Protein AF-A0A7W9TIZ7-F1 (afdb_monomer)

Radius of gyration: 16.22 Å; Cα contacts (8 Å, |Δi|>4): 67; chains: 1; bounding box: 42×30×4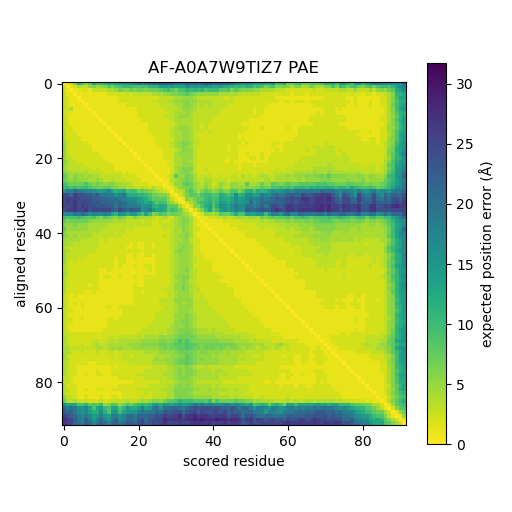2 Å

Sequence (92 aa):
MAPTFEDLVTLQRTADGAHTEVQGLYDGYGRTPSSGWTEHQRTAWHTAWKAWVDAVRDVQEAVTAYAFEQGSERRLVDAEVKKAARHPGPAD

Nearest PDB structures (foldseek):
  8hio-assembly1_A  TM=7.230E-01  e=1.980E+00  Myc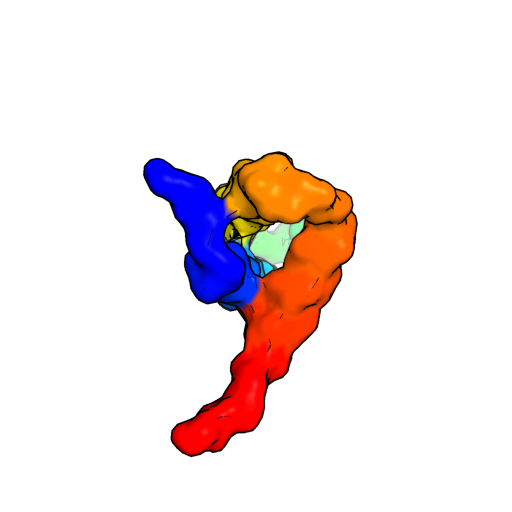olicibacterium mucogenicum
  6egc-assembly1_A  TM=4.388E-01  e=7.454E+00  synthetic construct

Secondary structure (DSSP, 8-state):
-PPPHHHHHHHHHHHHHHHHHHHHHHHHH-SS-SS---HHHHHHHHHHHHHHHHHHHHHHHHHHHHHHHTT--HHHHHHHHHHHHHSPPP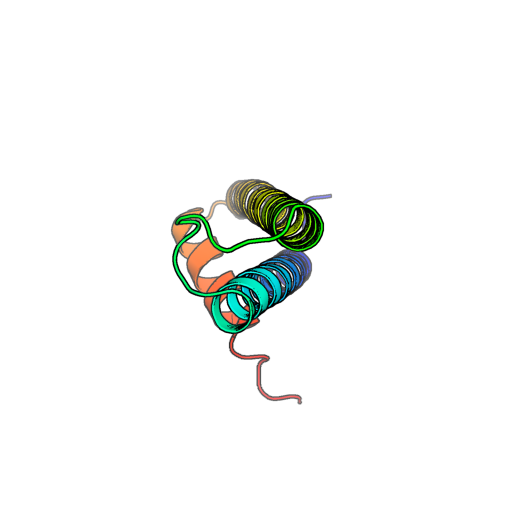P-

Structure (mmCIF, N/CA/C/O backbone):
data_AF-A0A7W9TIZ7-F1
#
_entry.id   AF-A0A7W9TIZ7-F1
#
loop_
_atom_site.group_PDB
_atom_site.id
_atom_site.type_symbol
_atom_site.label_atom_id
_atom_site.label_alt_id
_atom_site.label_comp_id
_atom_site.label_asym_id
_atom_site.label_entity_id
_atom_site.label_seq_id
_atom_site.pdbx_PDB_ins_code
_atom_site.Cartn_x
_atom_site.Cartn_y
_atom_site.Cartn_z
_atom_site.occupancy
_atom_site.B_iso_or_equiv
_atom_site.auth_seq_id
_atom_site.auth_comp_id
_atom_site.auth_asym_id
_atom_site.auth_atom_id
_atom_site.pdbx_PDB_model_num
ATOM 1 N N . MET A 1 1 ? 0.863 12.469 17.621 1.00 73.06 1 MET A N 1
ATOM 2 C CA . MET A 1 1 ? -0.556 12.121 17.409 1.00 73.06 1 MET A CA 1
ATOM 3 C C . MET A 1 1 ? -0.592 10.756 16.762 1.00 73.06 1 MET A C 1
ATOM 5 O O . MET A 1 1 ? 0.297 10.481 15.964 1.00 73.06 1 MET A O 1
ATOM 9 N N . ALA A 1 2 ? -1.553 9.916 17.132 1.00 82.25 2 ALA A N 1
ATOM 10 C CA . ALA A 1 2 ? -1.800 8.674 16.413 1.00 82.25 2 ALA A CA 1
ATOM 11 C C . ALA A 1 2 ? -2.271 8.989 14.979 1.00 82.25 2 ALA A C 1
ATOM 13 O O . ALA A 1 2 ? -2.912 10.028 14.788 1.00 82.25 2 ALA A O 1
ATOM 14 N N . PRO A 1 3 ? -1.945 8.149 13.982 1.00 93.62 3 PRO A N 1
ATOM 15 C CA . PRO A 1 3 ? -2.466 8.320 12.629 1.00 93.62 3 PRO A CA 1
ATOM 16 C C . PRO A 1 3 ? -3.993 8.196 12.636 1.00 93.62 3 PRO A C 1
ATOM 18 O O . PRO A 1 3 ? -4.549 7.451 13.438 1.00 93.62 3 PRO A O 1
ATOM 21 N N . THR A 1 4 ? -4.680 8.923 11.763 1.00 97.12 4 THR A N 1
ATOM 22 C CA . THR A 1 4 ? -6.138 8.824 11.611 1.00 97.12 4 THR A CA 1
ATOM 23 C C . THR A 1 4 ? -6.517 7.668 10.684 1.00 97.12 4 THR A C 1
ATOM 25 O O . THR A 1 4 ? -5.697 7.186 9.904 1.00 97.12 4 THR A O 1
ATOM 28 N N . PHE A 1 5 ? -7.781 7.234 10.702 1.00 96.31 5 PHE A N 1
ATOM 29 C CA . PHE A 1 5 ? -8.246 6.206 9.762 1.00 96.31 5 PHE A CA 1
ATOM 30 C C . PHE A 1 5 ? -8.069 6.633 8.290 1.00 96.31 5 PHE A C 1
ATOM 32 O O . PHE A 1 5 ? -7.738 5.810 7.439 1.00 96.31 5 PHE A O 1
ATOM 39 N N . GLU A 1 6 ? -8.230 7.922 7.985 1.00 96.88 6 GLU A N 1
ATOM 40 C CA . GLU A 1 6 ? -8.017 8.481 6.643 1.00 96.88 6 GLU A CA 1
ATOM 41 C C . GLU A 1 6 ? -6.543 8.413 6.215 1.00 96.88 6 GLU A C 1
ATOM 43 O O . GLU A 1 6 ? -6.254 8.090 5.056 1.00 96.88 6 GLU A O 1
ATOM 48 N N . ASP A 1 7 ? -5.609 8.620 7.151 1.00 97.44 7 ASP A N 1
ATOM 49 C CA . ASP A 1 7 ? -4.175 8.431 6.906 1.00 97.44 7 ASP A CA 1
ATOM 50 C C . ASP A 1 7 ? -3.874 6.968 6.558 1.00 97.44 7 ASP A C 1
ATOM 52 O O . ASP A 1 7 ? -3.175 6.691 5.584 1.00 97.44 7 ASP A O 1
ATOM 56 N N . LEU A 1 8 ? -4.462 6.016 7.294 1.00 98.00 8 LEU A N 1
ATOM 57 C CA . LEU A 1 8 ? -4.314 4.580 7.031 1.00 98.00 8 LEU A CA 1
ATOM 58 C C . LEU A 1 8 ? -4.827 4.208 5.630 1.00 98.00 8 LEU A C 1
ATOM 60 O O . LEU A 1 8 ? -4.16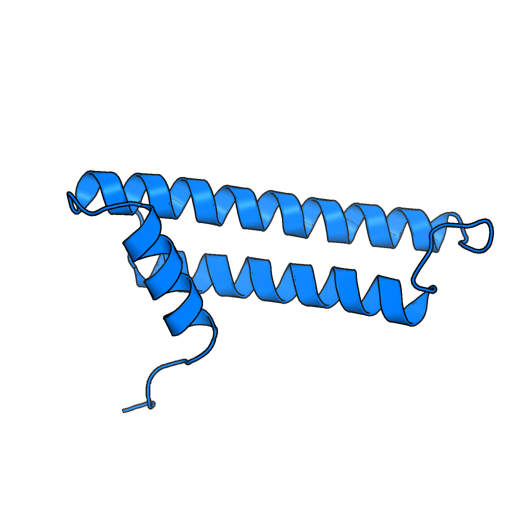6 3.467 4.902 1.00 98.00 8 LEU A O 1
ATOM 64 N N . VAL A 1 9 ? -5.989 4.735 5.230 1.00 98.06 9 VAL A N 1
ATOM 65 C CA . VAL A 1 9 ? -6.556 4.510 3.889 1.00 98.06 9 VAL A CA 1
ATOM 66 C C . VAL A 1 9 ? -5.668 5.115 2.802 1.00 98.06 9 VAL A C 1
ATOM 68 O O . VAL A 1 9 ? -5.468 4.495 1.757 1.00 98.06 9 VAL A O 1
ATOM 71 N N . THR A 1 10 ? -5.103 6.297 3.044 1.00 97.56 10 THR A N 1
ATOM 72 C CA . THR A 1 10 ? -4.178 6.954 2.112 1.00 97.56 10 THR A CA 1
ATOM 73 C C . THR A 1 10 ? -2.894 6.144 1.943 1.00 97.56 10 THR A C 1
ATOM 75 O O . THR A 1 10 ? -2.494 5.867 0.812 1.00 97.56 10 THR A O 1
ATOM 78 N N . LEU A 1 11 ? -2.294 5.680 3.042 1.00 97.75 11 LEU A N 1
ATOM 79 C CA . LEU A 1 11 ? -1.118 4.806 3.013 1.00 97.75 11 LEU A CA 1
ATOM 80 C C . LEU A 1 11 ? -1.409 3.492 2.277 1.00 97.75 11 LEU A C 1
ATOM 82 O O . LEU A 1 11 ? -0.609 3.062 1.446 1.00 97.75 11 LEU A O 1
ATOM 86 N N . GLN A 1 12 ? -2.574 2.880 2.513 1.00 98.12 12 GLN A N 1
ATOM 87 C CA . GLN A 1 12 ? -2.964 1.653 1.815 1.00 98.12 12 GLN A CA 1
ATOM 88 C C . GLN A 1 12 ? -3.106 1.879 0.306 1.00 98.12 12 GLN A C 1
ATOM 90 O O . GLN A 1 12 ? -2.633 1.054 -0.470 1.00 98.12 12 GLN A O 1
ATOM 95 N N . ARG A 1 13 ? -3.685 3.005 -0.132 1.00 97.25 13 ARG A N 1
ATOM 96 C CA . ARG A 1 13 ? -3.767 3.350 -1.563 1.00 97.25 13 ARG A CA 1
ATOM 97 C C . ARG A 1 13 ? -2.389 3.562 -2.187 1.00 97.25 13 ARG A C 1
ATOM 99 O O . ARG A 1 13 ? -2.173 3.139 -3.319 1.00 97.25 13 ARG A O 1
ATOM 106 N N . THR A 1 14 ? -1.450 4.161 -1.455 1.00 97.56 14 THR A N 1
ATOM 107 C CA . THR A 1 14 ? -0.050 4.278 -1.892 1.00 97.56 14 THR A CA 1
ATOM 108 C C . THR A 1 14 ?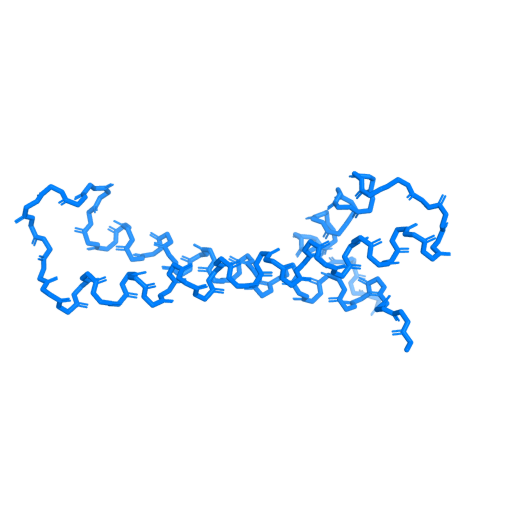 0.591 2.900 -2.063 1.00 97.56 14 THR A C 1
ATOM 110 O O . THR A 1 14 ? 1.199 2.635 -3.099 1.00 97.56 14 THR A O 1
ATOM 113 N N . ALA A 1 15 ? 0.404 1.995 -1.097 1.00 97.81 15 ALA A N 1
ATOM 114 C CA . ALA A 1 15 ? 0.902 0.623 -1.189 1.00 97.81 15 ALA A CA 1
ATOM 115 C C . ALA A 1 15 ? 0.266 -0.148 -2.363 1.00 97.81 15 ALA A C 1
ATOM 117 O O . ALA A 1 15 ? 0.971 -0.849 -3.088 1.00 97.81 15 ALA A O 1
ATOM 118 N N . ASP A 1 16 ? -1.038 0.014 -2.598 1.00 97.25 16 ASP A N 1
ATOM 119 C CA . ASP A 1 16 ? -1.749 -0.604 -3.725 1.00 97.25 16 ASP A CA 1
ATOM 120 C C . ASP A 1 16 ? -1.257 -0.057 -5.080 1.00 97.25 16 ASP A C 1
ATOM 122 O O . ASP A 1 16 ? -1.074 -0.816 -6.037 1.00 97.25 16 ASP A O 1
ATOM 126 N N . GLY A 1 17 ? -0.979 1.249 -5.159 1.00 96.56 17 GLY A N 1
ATOM 127 C CA . GLY A 1 17 ? -0.377 1.888 -6.330 1.00 96.56 17 GLY A CA 1
ATOM 128 C C . GLY A 1 17 ? 1.028 1.358 -6.626 1.00 96.56 17 GLY A C 1
ATOM 129 O O . GLY A 1 17 ? 1.301 0.936 -7.750 1.00 96.56 17 GLY A O 1
ATOM 130 N N . ALA A 1 18 ? 1.891 1.282 -5.609 1.00 96.31 18 ALA A N 1
ATOM 131 C CA . ALA A 1 18 ? 3.238 0.724 -5.748 1.00 96.31 18 ALA A CA 1
ATOM 132 C C . ALA A 1 18 ? 3.208 -0.766 -6.138 1.00 96.31 18 ALA A C 1
ATOM 134 O O . ALA A 1 18 ? 3.991 -1.218 -6.973 1.00 96.31 18 ALA A O 1
ATOM 135 N N . HIS A 1 19 ? 2.259 -1.538 -5.598 1.00 96.38 19 HIS A N 1
ATOM 136 C CA . HIS A 1 19 ? 2.062 -2.930 -6.003 1.00 96.38 19 HIS A CA 1
ATOM 137 C C . HIS A 1 19 ?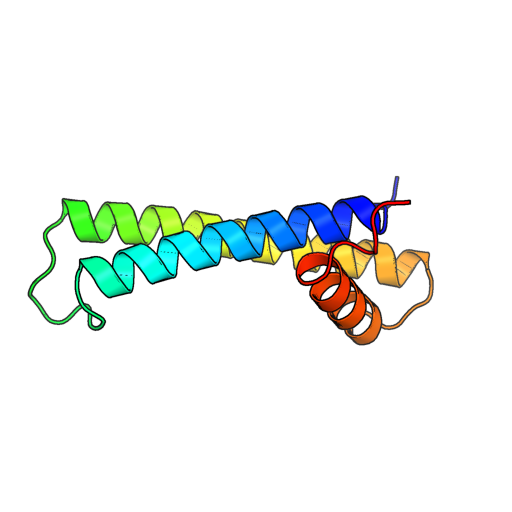 1.646 -3.044 -7.476 1.00 96.38 19 HIS A C 1
ATOM 139 O O . HIS A 1 19 ? 2.141 -3.917 -8.189 1.00 96.38 19 HIS A O 1
ATOM 145 N N . THR A 1 20 ? 0.771 -2.149 -7.942 1.00 96.31 20 THR A N 1
ATOM 146 C CA . THR A 1 20 ? 0.341 -2.090 -9.348 1.00 96.31 20 THR A CA 1
ATOM 147 C C . THR A 1 20 ? 1.522 -1.796 -10.275 1.00 96.31 20 THR A C 1
ATOM 149 O O . THR A 1 20 ? 1.638 -2.415 -11.330 1.00 96.31 20 THR A O 1
ATOM 152 N N . GLU A 1 21 ? 2.444 -0.918 -9.872 1.00 95.00 21 GLU A N 1
ATOM 153 C CA . GLU A 1 21 ? 3.681 -0.660 -10.619 1.00 95.00 21 GLU A CA 1
ATOM 154 C C . GLU A 1 21 ? 4.561 -1.916 -10.715 1.00 95.00 21 GLU A C 1
ATOM 156 O O . GLU A 1 21 ? 4.979 -2.300 -11.808 1.00 95.00 21 GLU A O 1
ATOM 161 N N . VAL A 1 22 ? 4.780 -2.615 -9.594 1.00 94.81 22 VAL A N 1
ATOM 162 C CA . VAL A 1 22 ? 5.530 -3.884 -9.570 1.00 94.81 22 VAL A CA 1
ATOM 163 C C . VAL A 1 22 ? 4.899 -4.923 -10.503 1.00 94.81 22 VAL A C 1
ATOM 165 O O . VAL A 1 22 ? 5.614 -5.596 -11.249 1.00 94.81 22 VAL A O 1
ATOM 168 N N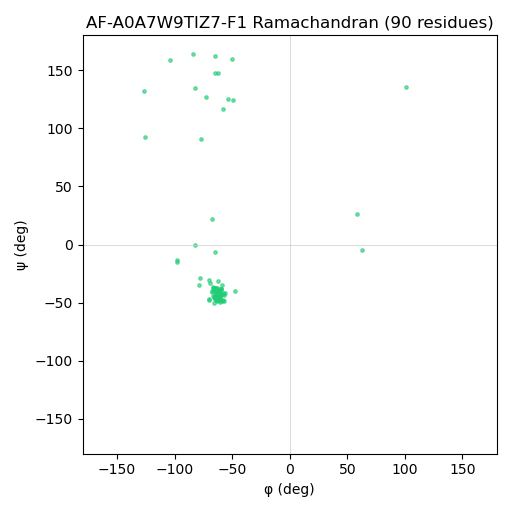 . GLN A 1 23 ? 3.569 -5.048 -10.489 1.00 93.38 23 GLN A N 1
ATOM 169 C CA . GLN A 1 23 ? 2.838 -5.952 -11.381 1.00 93.38 23 GLN A CA 1
ATOM 170 C C . GLN A 1 23 ? 2.982 -5.547 -12.851 1.00 93.38 23 GLN A C 1
ATOM 172 O O . GLN A 1 23 ? 3.270 -6.403 -13.685 1.00 93.38 23 GLN A O 1
ATOM 177 N N . GLY A 1 24 ? 2.878 -4.253 -13.162 1.00 93.12 24 GLY A N 1
ATOM 178 C CA . GLY A 1 24 ? 3.080 -3.734 -14.514 1.00 93.12 24 GLY A CA 1
ATOM 179 C C . GLY A 1 24 ? 4.477 -4.039 -15.063 1.00 93.12 24 GLY A C 1
ATOM 180 O O . GLY A 1 24 ? 4.615 -4.417 -16.227 1.00 93.12 24 GLY A O 1
ATOM 181 N N . LEU A 1 25 ? 5.513 -3.963 -14.221 1.00 91.81 25 LEU A N 1
ATOM 182 C CA . LEU A 1 25 ? 6.875 -4.355 -14.599 1.00 91.81 25 LEU A CA 1
ATOM 183 C C . LEU A 1 25 ? 6.990 -5.867 -14.839 1.00 91.81 25 LEU A C 1
ATOM 185 O O . LEU A 1 25 ? 7.635 -6.280 -15.800 1.00 91.81 25 LEU A O 1
ATOM 189 N N . TYR A 1 26 ? 6.341 -6.702 -14.022 1.00 86.88 26 TYR A N 1
ATOM 190 C CA . TYR A 1 26 ? 6.305 -8.150 -14.253 1.00 86.88 26 TYR A CA 1
ATOM 191 C C . TYR A 1 26 ? 5.590 -8.529 -15.551 1.00 86.88 26 TYR A C 1
ATOM 193 O O . TYR A 1 26 ? 6.083 -9.379 -16.294 1.00 86.88 26 TYR A O 1
ATOM 201 N N . ASP A 1 27 ? 4.446 -7.909 -15.830 1.00 87.81 27 ASP A N 1
ATOM 202 C CA . ASP A 1 27 ? 3.686 -8.173 -17.049 1.00 87.81 27 ASP A CA 1
ATOM 203 C C . ASP A 1 27 ? 4.422 -7.638 -18.294 1.00 87.81 27 ASP A C 1
ATOM 205 O O . ASP A 1 27 ? 4.380 -8.274 -19.347 1.00 87.81 27 ASP A O 1
ATOM 209 N N . GLY A 1 28 ? 5.166 -6.529 -18.171 1.00 85.75 28 GLY A N 1
ATOM 210 C CA . GLY A 1 28 ? 5.960 -5.944 -19.257 1.00 85.75 28 GLY A CA 1
ATOM 211 C C . GLY A 1 28 ? 7.298 -6.642 -19.536 1.00 85.75 28 GLY A C 1
ATOM 212 O O . GLY A 1 28 ? 7.724 -6.713 -20.688 1.00 85.75 28 GLY A O 1
ATOM 213 N N . TYR A 1 29 ? 7.980 -7.159 -18.510 1.00 83.69 29 TYR A N 1
ATOM 214 C CA . TYR A 1 29 ? 9.297 -7.802 -18.652 1.00 83.69 29 TYR A CA 1
ATOM 215 C C . TYR A 1 29 ? 9.224 -9.335 -18.723 1.00 83.69 29 TYR A C 1
ATOM 217 O O . TYR A 1 29 ? 10.202 -9.984 -19.098 1.00 83.69 29 TYR A O 1
ATOM 225 N N . GLY A 1 30 ? 8.077 -9.926 -18.386 1.00 73.69 30 GLY A N 1
ATOM 226 C CA . GLY A 1 30 ? 7.868 -11.369 -18.312 1.00 73.69 30 GLY A CA 1
ATOM 227 C C . GLY A 1 30 ? 7.915 -11.885 -16.872 1.00 73.69 30 GLY A C 1
ATOM 228 O O . GLY A 1 30 ? 8.793 -11.534 -16.089 1.00 73.69 30 GLY A O 1
ATOM 229 N N . ARG A 1 31 ? 6.965 -12.763 -16.525 1.00 65.31 31 ARG A N 1
ATOM 230 C CA . ARG A 1 31 ? 6.651 -13.185 -15.144 1.00 65.31 31 ARG A CA 1
ATOM 231 C C . ARG A 1 31 ? 7.740 -13.963 -14.399 1.00 65.31 31 ARG A C 1
ATOM 233 O O . ARG A 1 31 ? 7.577 -14.220 -13.209 1.00 65.31 31 ARG A O 1
ATOM 240 N N . THR A 1 32 ? 8.838 -14.340 -15.050 1.00 61.31 32 THR A N 1
ATOM 241 C CA . THR A 1 32 ? 9.959 -15.025 -14.399 1.00 61.31 32 THR A CA 1
ATOM 242 C C . THR A 1 32 ? 11.279 -14.305 -14.668 1.00 61.31 32 THR A C 1
ATOM 244 O O . THR A 1 32 ? 11.616 -14.078 -15.830 1.00 61.31 32 THR A O 1
ATOM 247 N N . PRO A 1 33 ? 12.105 -14.051 -13.632 1.00 58.00 33 PRO A N 1
ATOM 248 C CA . PRO A 1 33 ? 13.474 -13.536 -13.776 1.00 58.00 33 PRO A CA 1
ATOM 249 C C . PRO A 1 33 ? 14.452 -14.529 -14.442 1.00 58.00 33 PRO A C 1
ATOM 251 O O . PRO A 1 33 ? 15.665 -14.454 -14.242 1.00 58.00 33 PRO A O 1
ATOM 254 N N . SER A 1 34 ? 13.955 -15.504 -15.206 1.00 55.25 34 SER A N 1
ATOM 255 C CA . SER A 1 34 ? 14.751 -16.526 -15.875 1.00 55.25 34 SER A CA 1
ATOM 256 C C . SER A 1 34 ? 15.414 -15.931 -17.121 1.00 55.25 34 SER A C 1
ATOM 258 O O . SER A 1 34 ? 14.843 -15.911 -18.210 1.00 55.25 34 SER A O 1
ATOM 260 N N . SER A 1 35 ? 16.631 -15.416 -16.925 1.00 56.31 35 SER A N 1
ATOM 261 C CA . SER A 1 35 ? 17.677 -15.113 -17.922 1.00 56.31 35 SER A CA 1
ATOM 262 C C . SER A 1 35 ? 17.420 -14.061 -19.017 1.00 56.31 35 SER A C 1
ATOM 264 O O . SER A 1 35 ? 18.357 -13.752 -19.746 1.00 56.31 35 SER A O 1
ATOM 266 N N . GLY A 1 36 ? 16.221 -13.480 -19.137 1.00 75.19 36 GLY A N 1
ATOM 267 C CA . GLY A 1 36 ? 15.894 -12.535 -20.222 1.00 75.19 36 GLY A CA 1
ATOM 268 C C . GLY A 1 36 ? 15.987 -11.040 -19.889 1.00 75.19 36 GLY A C 1
ATOM 269 O O . GLY A 1 36 ? 15.975 -10.218 -20.802 1.00 75.19 36 GLY A O 1
ATOM 270 N N . TRP A 1 37 ? 16.054 -10.662 -18.609 1.00 87.31 37 TRP A N 1
ATOM 271 C CA . TRP A 1 37 ? 15.964 -9.251 -18.219 1.00 87.31 37 TRP A CA 1
ATOM 272 C C . TRP A 1 37 ? 17.296 -8.517 -18.356 1.00 87.31 37 TRP A C 1
ATOM 274 O O . TRP A 1 37 ? 18.335 -8.965 -17.858 1.00 87.31 37 TRP A O 1
ATOM 284 N N . THR A 1 38 ? 17.245 -7.319 -18.935 1.00 90.38 38 THR A N 1
ATOM 285 C CA . THR A 1 38 ? 18.382 -6.397 -18.924 1.00 90.38 38 THR A CA 1
ATOM 286 C C . THR A 1 38 ? 18.692 -5.936 -17.496 1.00 90.38 38 THR A C 1
ATOM 288 O O . THR A 1 38 ? 17.880 -6.051 -16.573 1.00 90.38 38 THR A O 1
ATOM 291 N N . GLU A 1 39 ? 19.896 -5.408 -17.275 1.00 89.88 39 GLU A N 1
ATOM 292 C CA . GLU A 1 39 ? 20.251 -4.792 -15.990 1.00 89.88 39 GLU A CA 1
ATOM 293 C C . GLU A 1 39 ? 19.329 -3.614 -15.646 1.00 89.88 39 GLU A C 1
ATOM 295 O O . GLU A 1 39 ? 18.894 -3.486 -14.505 1.00 89.88 39 GLU A O 1
ATOM 300 N N . HIS A 1 40 ? 18.949 -2.815 -16.647 1.00 90.94 40 HIS A N 1
ATOM 301 C CA . HIS A 1 40 ? 18.005 -1.718 -16.463 1.00 90.94 40 HIS A CA 1
ATOM 302 C C . HIS A 1 40 ? 16.632 -2.214 -15.978 1.00 90.94 40 HIS A C 1
ATOM 304 O O . HIS A 1 40 ? 16.101 -1.680 -15.008 1.00 90.94 40 HIS A O 1
ATOM 310 N N . GLN A 1 41 ? 16.093 -3.279 -16.585 1.00 91.12 41 GLN A N 1
ATOM 311 C CA . GLN A 1 41 ? 14.815 -3.881 -16.180 1.00 91.12 41 GLN A CA 1
ATOM 312 C C . GLN A 1 41 ? 14.864 -4.438 -14.753 1.00 91.12 41 GLN A C 1
ATOM 314 O O . GLN A 1 41 ? 13.950 -4.201 -13.964 1.00 91.12 41 GLN A O 1
ATOM 319 N N . ARG A 1 42 ? 15.959 -5.122 -14.389 1.00 90.25 42 ARG A N 1
ATOM 320 C CA . ARG A 1 42 ? 16.177 -5.618 -13.020 1.00 90.25 42 ARG A CA 1
ATOM 321 C C . ARG A 1 42 ? 16.252 -4.483 -12.003 1.00 90.25 42 ARG A C 1
ATOM 323 O O . ARG A 1 42 ? 15.651 -4.590 -10.939 1.00 90.25 42 ARG A O 1
ATOM 330 N N . THR A 1 43 ? 16.959 -3.403 -12.324 1.00 93.62 43 THR A N 1
ATOM 331 C CA . THR A 1 43 ? 17.069 -2.230 -11.447 1.00 93.62 43 THR A CA 1
ATOM 332 C C . THR A 1 43 ? 15.727 -1.525 -11.283 1.00 93.62 43 THR A C 1
ATOM 334 O O . THR A 1 43 ? 15.345 -1.230 -10.154 1.00 93.62 43 THR A O 1
ATOM 337 N N . ALA A 1 44 ? 14.979 -1.313 -12.370 1.00 93.38 44 ALA A N 1
ATOM 338 C CA . ALA A 1 44 ? 13.640 -0.726 -12.312 1.00 93.38 44 ALA A CA 1
ATOM 339 C C . ALA A 1 44 ? 12.702 -1.558 -11.423 1.00 93.38 44 ALA A C 1
ATOM 341 O O . ALA A 1 44 ? 12.069 -1.022 -10.515 1.00 93.38 44 ALA A O 1
ATOM 342 N N . TRP A 1 45 ? 12.689 -2.880 -11.618 1.00 92.56 45 TRP A N 1
ATOM 343 C CA . TR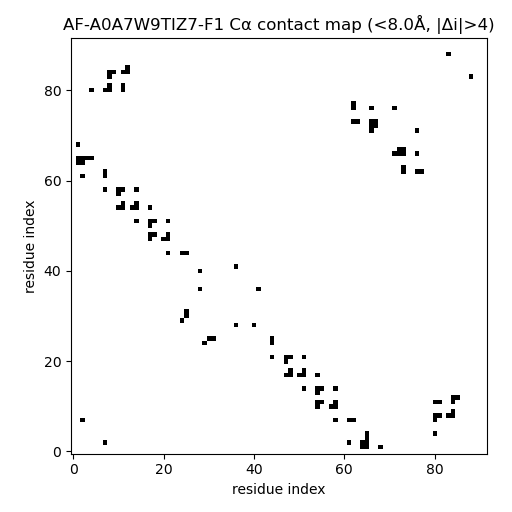P A 1 45 ? 11.902 -3.790 -10.789 1.00 92.56 45 TRP A CA 1
ATOM 344 C C . TRP A 1 45 ? 12.317 -3.763 -9.314 1.00 92.56 45 TRP A C 1
ATOM 346 O O . TRP A 1 45 ? 11.454 -3.638 -8.451 1.00 92.56 45 TRP A O 1
ATOM 356 N N . HIS A 1 46 ? 13.616 -3.822 -9.001 1.00 93.69 46 HIS A N 1
ATOM 357 C CA . HIS A 1 46 ? 14.089 -3.735 -7.616 1.00 93.69 46 HIS A CA 1
ATOM 358 C C . HIS A 1 46 ? 13.691 -2.421 -6.937 1.00 93.69 46 HIS A C 1
ATOM 360 O O . HIS A 1 46 ? 13.371 -2.430 -5.749 1.00 93.69 46 HIS A O 1
ATOM 366 N N . THR A 1 47 ? 13.725 -1.303 -7.662 1.00 96.56 47 THR A N 1
ATOM 367 C CA . THR A 1 47 ? 13.313 0.002 -7.133 1.00 96.56 47 THR A CA 1
ATOM 368 C C . THR A 1 47 ? 11.821 0.018 -6.815 1.00 96.56 47 THR A C 1
ATOM 370 O O . THR A 1 47 ? 11.460 0.338 -5.684 1.00 96.56 47 THR A O 1
ATOM 373 N N . ALA A 1 48 ? 10.970 -0.399 -7.757 1.00 96.19 48 ALA A N 1
ATOM 374 C CA . ALA A 1 48 ? 9.525 -0.480 -7.534 1.00 96.19 48 ALA A CA 1
ATOM 375 C C . ALA A 1 48 ? 9.176 -1.465 -6.405 1.00 96.19 48 ALA A C 1
ATOM 377 O O . ALA A 1 48 ? 8.351 -1.172 -5.543 1.00 96.19 48 ALA A O 1
ATOM 378 N N . TRP A 1 49 ? 9.861 -2.612 -6.350 1.00 95.75 49 TRP A N 1
ATOM 379 C CA . TRP A 1 49 ? 9.691 -3.598 -5.284 1.00 95.75 49 TRP A CA 1
ATOM 380 C C . TRP A 1 49 ? 10.030 -3.021 -3.910 1.00 95.75 49 TRP A C 1
ATOM 382 O O . TRP A 1 49 ? 9.257 -3.197 -2.972 1.00 95.75 49 TRP A O 1
ATOM 392 N N . LYS A 1 50 ? 11.163 -2.319 -3.776 1.00 97.31 50 LYS A N 1
ATOM 393 C CA . LYS A 1 50 ? 11.528 -1.660 -2.513 1.00 97.31 50 LYS A CA 1
ATOM 394 C C . LYS A 1 50 ? 10.493 -0.616 -2.111 1.00 97.31 50 LYS A C 1
ATOM 396 O O . LYS A 1 50 ? 10.052 -0.649 -0.972 1.00 97.31 50 LYS A O 1
ATOM 401 N N . ALA A 1 51 ? 10.061 0.232 -3.046 1.00 97.75 51 ALA A N 1
ATOM 402 C CA . ALA A 1 51 ? 9.035 1.239 -2.782 1.00 97.75 51 ALA A CA 1
ATOM 403 C C . ALA A 1 51 ? 7.724 0.608 -2.282 1.00 97.75 51 ALA A C 1
ATOM 405 O O . ALA A 1 51 ? 7.130 1.089 -1.321 1.00 97.75 51 ALA A O 1
ATOM 406 N N . TRP A 1 52 ? 7.302 -0.507 -2.883 1.00 98.00 52 TRP A N 1
ATOM 407 C CA . TRP A 1 52 ? 6.135 -1.253 -2.419 1.00 98.00 52 TRP A CA 1
ATOM 408 C C . TRP A 1 52 ? 6.336 -1.858 -1.025 1.00 98.00 52 TRP A C 1
ATOM 410 O O . TRP A 1 52 ? 5.458 -1.733 -0.173 1.00 98.00 52 TRP A O 1
ATOM 420 N N . VAL A 1 53 ? 7.486 -2.488 -0.769 1.00 97.75 53 VAL A N 1
ATOM 421 C CA . VAL A 1 53 ? 7.802 -3.060 0.549 1.00 97.75 53 VAL A CA 1
ATOM 422 C C . VAL A 1 53 ? 7.813 -1.981 1.630 1.00 97.75 53 VAL A C 1
ATOM 424 O O . VAL A 1 53 ? 7.239 -2.201 2.695 1.00 97.75 53 VAL A O 1
ATOM 427 N N . ASP A 1 54 ? 8.420 -0.827 1.363 1.00 98.31 54 ASP A N 1
ATOM 428 C CA . ASP A 1 54 ? 8.455 0.296 2.300 1.00 98.31 54 ASP A CA 1
ATOM 429 C C . ASP A 1 54 ? 7.035 0.827 2.564 1.00 98.31 54 ASP A C 1
ATOM 431 O O . ASP A 1 54 ? 6.624 0.911 3.719 1.00 98.31 54 ASP A O 1
ATOM 435 N N . ALA A 1 55 ? 6.218 1.019 1.522 1.00 97.81 55 ALA A N 1
ATOM 436 C CA . ALA A 1 55 ? 4.823 1.434 1.687 1.00 97.81 55 ALA A CA 1
ATOM 437 C C . ALA A 1 55 ? 3.984 0.424 2.499 1.00 97.81 55 ALA A C 1
ATOM 439 O O . ALA A 1 55 ? 3.155 0.809 3.323 1.00 97.81 55 ALA A O 1
ATOM 440 N N . VAL A 1 56 ? 4.195 -0.884 2.310 1.00 97.62 56 VAL A N 1
ATOM 441 C CA . VAL A 1 56 ? 3.520 -1.922 3.111 1.00 97.62 56 VAL A CA 1
ATOM 442 C C . VAL A 1 56 ? 3.942 -1.852 4.580 1.00 97.62 56 VAL A C 1
ATOM 444 O O . VAL A 1 56 ? 3.105 -2.072 5.460 1.00 97.62 56 VAL A O 1
ATOM 447 N N . ARG A 1 57 ? 5.212 -1.547 4.869 1.00 98.12 57 ARG A N 1
ATOM 448 C CA . ARG A 1 57 ? 5.690 -1.368 6.248 1.00 98.12 57 ARG A CA 1
ATOM 449 C C . ARG A 1 57 ? 5.028 -0.163 6.906 1.00 98.12 57 ARG A C 1
ATOM 451 O O . ARG A 1 57 ? 4.508 -0.325 8.008 1.00 98.12 57 ARG A O 1
ATOM 458 N N . ASP A 1 58 ? 4.942 0.963 6.204 1.00 98.00 58 ASP A N 1
ATOM 459 C CA . ASP A 1 58 ? 4.275 2.171 6.701 1.00 98.00 58 ASP A CA 1
ATOM 460 C C . ASP A 1 58 ? 2.803 1.900 7.056 1.00 98.00 58 ASP A C 1
ATOM 462 O O . ASP A 1 58 ? 2.329 2.288 8.125 1.00 98.00 58 ASP A O 1
ATOM 466 N N . VAL A 1 59 ? 2.083 1.149 6.209 1.00 97.94 59 VAL A N 1
ATOM 467 C CA . VAL A 1 59 ? 0.704 0.715 6.499 1.00 97.94 59 VAL A CA 1
ATOM 468 C C . VAL A 1 59 ? 0.644 -0.137 7.768 1.00 97.94 59 VAL A C 1
ATOM 470 O O . VAL A 1 59 ? -0.204 0.100 8.626 1.00 97.94 59 VAL A O 1
ATOM 473 N N . GLN A 1 60 ? 1.520 -1.138 7.912 1.00 97.56 60 GLN A N 1
ATOM 474 C CA . GLN A 1 60 ? 1.508 -2.027 9.081 1.00 97.56 60 GLN A CA 1
ATOM 475 C C . GLN A 1 60 ? 1.822 -1.277 10.382 1.00 97.56 60 GLN A C 1
ATOM 477 O O . GLN A 1 60 ? 1.183 -1.539 11.406 1.00 97.56 60 GLN A O 1
ATOM 482 N N . GLU A 1 61 ? 2.781 -0.353 10.350 1.00 97.88 61 GLU A N 1
ATOM 483 C CA . GLU A 1 61 ? 3.143 0.487 11.493 1.00 97.88 61 GLU A CA 1
ATOM 484 C C . GLU A 1 61 ? 1.973 1.399 11.889 1.00 97.88 61 GLU A C 1
ATOM 486 O O . GLU A 1 61 ? 1.563 1.404 13.054 1.00 97.88 61 GLU A O 1
ATOM 491 N N . ALA A 1 62 ? 1.353 2.075 10.916 1.00 97.75 62 ALA A N 1
ATOM 492 C CA . ALA A 1 62 ? 0.215 2.958 11.154 1.00 97.75 62 ALA A CA 1
ATOM 493 C C . ALA A 1 62 ? -1.024 2.208 11.674 1.00 97.75 62 ALA A C 1
ATOM 495 O O . ALA A 1 62 ? -1.643 2.636 12.648 1.00 97.75 62 ALA A O 1
ATOM 496 N N . VAL A 1 63 ? -1.360 1.055 11.083 1.00 97.81 63 VAL A N 1
ATOM 497 C CA . VAL A 1 63 ? -2.466 0.195 11.539 1.00 97.81 63 VAL A CA 1
ATOM 498 C C . VAL A 1 63 ? -2.221 -0.312 12.958 1.00 97.81 63 VAL A C 1
ATOM 500 O O . VAL A 1 63 ? -3.151 -0.359 13.760 1.00 97.81 63 VAL A O 1
ATOM 503 N N . THR A 1 64 ? -0.982 -0.681 13.291 1.00 97.38 64 THR A N 1
ATOM 504 C CA . THR A 1 64 ? -0.634 -1.142 14.642 1.00 97.38 64 THR A CA 1
ATOM 505 C C . THR A 1 64 ? -0.808 -0.024 15.666 1.00 97.38 64 THR A C 1
ATOM 507 O O . THR A 1 64 ? -1.427 -0.252 16.705 1.00 97.38 64 THR A O 1
ATOM 510 N N . ALA A 1 65 ? -0.320 1.182 15.361 1.00 96.88 65 ALA A N 1
ATOM 511 C CA . ALA A 1 65 ? -0.473 2.345 16.230 1.00 96.88 65 ALA A CA 1
ATOM 512 C C . ALA A 1 65 ? -1.950 2.735 16.415 1.00 96.88 65 ALA A C 1
ATOM 514 O O . ALA A 1 65 ? -2.402 2.902 17.544 1.00 96.88 65 ALA A O 1
ATOM 515 N N . TYR A 1 66 ? -2.721 2.812 15.325 1.00 97.38 66 TYR A N 1
ATOM 516 C CA . TYR A 1 66 ? -4.151 3.127 15.381 1.00 97.38 66 TYR A CA 1
ATOM 517 C C . TYR A 1 66 ? -4.940 2.085 16.179 1.00 97.38 66 TYR A C 1
ATOM 519 O O . TYR A 1 66 ? -5.731 2.437 17.046 1.00 97.38 66 TYR A O 1
ATOM 527 N N . ALA A 1 67 ? -4.713 0.793 15.925 1.00 96.69 67 ALA A N 1
ATOM 528 C CA . ALA A 1 67 ? -5.421 -0.279 16.619 1.00 96.69 67 ALA A CA 1
ATOM 529 C C . ALA A 1 67 ? -5.159 -0.258 18.133 1.00 96.69 67 ALA A C 1
ATOM 531 O O . ALA A 1 67 ? -6.094 -0.435 18.912 1.00 96.69 67 ALA A O 1
ATOM 532 N N . PHE A 1 68 ? -3.911 0.002 18.540 1.00 96.25 68 PHE A N 1
ATOM 533 C CA . PHE A 1 68 ? -3.542 0.140 19.948 1.00 96.25 68 PHE A CA 1
ATOM 534 C C . PHE A 1 68 ? -4.29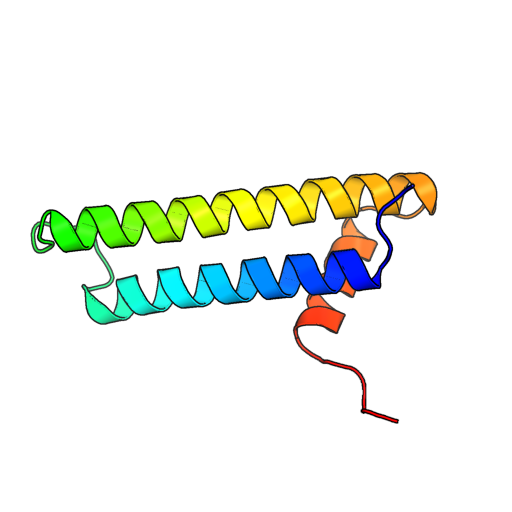9 1.289 20.626 1.00 96.25 68 PHE A C 1
ATOM 536 O O . PHE A 1 68 ? -4.918 1.083 21.668 1.00 96.25 68 PHE A O 1
ATOM 543 N N . GLU A 1 69 ? -4.309 2.469 20.008 1.00 95.75 69 GLU A N 1
ATOM 544 C CA . GLU A 1 69 ? -4.966 3.666 20.552 1.00 95.75 69 GLU A CA 1
ATOM 545 C C . GLU A 1 69 ? -6.492 3.524 20.607 1.00 95.75 69 GLU A C 1
ATOM 547 O O . GLU A 1 69 ? -7.129 3.933 21.575 1.00 95.75 69 GLU A O 1
ATOM 552 N N . GLN A 1 70 ? -7.084 2.871 19.607 1.00 93.88 70 GLN A N 1
ATOM 553 C CA . GLN A 1 70 ? -8.526 2.633 19.539 1.00 93.88 70 GLN A CA 1
ATOM 554 C C . GLN A 1 70 ? -8.981 1.415 20.362 1.00 93.88 70 GLN A C 1
ATOM 556 O O . GLN A 1 70 ? -10.167 1.081 20.342 1.00 93.88 70 GLN A O 1
ATOM 561 N N . GLY A 1 71 ? -8.065 0.697 21.026 1.00 96.06 71 GLY A N 1
ATOM 562 C CA . GLY A 1 71 ? -8.371 -0.549 21.741 1.00 96.06 71 GLY A CA 1
ATOM 563 C C . GLY A 1 71 ? -8.969 -1.643 20.845 1.00 96.06 71 GLY A C 1
ATOM 564 O O . GLY A 1 71 ? -9.737 -2.481 21.312 1.00 96.06 71 GLY A O 1
ATOM 565 N N . SER A 1 72 ? -8.660 -1.607 19.548 1.00 95.69 72 SER A N 1
ATOM 566 C CA . SER A 1 72 ? -9.235 -2.469 18.514 1.00 95.69 72 SER A CA 1
ATOM 567 C C . SER A 1 72 ? -8.258 -3.564 18.086 1.00 95.69 72 SER A C 1
ATOM 569 O O . SER A 1 72 ? -7.042 -3.443 18.229 1.00 95.69 72 SER A O 1
ATOM 571 N N . GLU A 1 73 ? -8.765 -4.652 17.505 1.00 96.44 73 GLU A N 1
ATOM 572 C CA . GLU A 1 73 ? -7.893 -5.687 16.949 1.00 96.44 73 GLU A CA 1
ATOM 573 C C . GLU A 1 73 ? -7.231 -5.215 15.648 1.00 96.44 73 GLU A C 1
ATOM 575 O O . GLU A 1 73 ? -7.914 -4.878 14.677 1.00 96.44 73 GLU A O 1
ATOM 580 N N . ARG A 1 74 ? -5.895 -5.303 15.573 1.00 96.00 74 ARG A N 1
ATOM 581 C CA . ARG A 1 74 ? -5.105 -4.948 14.375 1.00 96.00 74 ARG A CA 1
ATOM 582 C C . ARG A 1 74 ? -5.666 -5.556 13.085 1.00 96.00 74 ARG A C 1
ATOM 584 O O . ARG A 1 74 ? -5.671 -4.914 12.041 1.00 96.00 74 ARG A O 1
ATOM 591 N N . ARG A 1 75 ? -6.122 -6.811 13.150 1.00 95.88 75 ARG A N 1
ATOM 592 C CA . ARG A 1 75 ? -6.659 -7.547 11.996 1.00 95.88 75 ARG A CA 1
ATOM 593 C C . ARG A 1 75 ? -7.963 -6.943 11.469 1.00 95.88 75 ARG A C 1
ATOM 595 O O . ARG A 1 75 ? -8.173 -6.962 10.259 1.00 95.88 75 ARG A O 1
ATOM 602 N N . LEU A 1 76 ? -8.829 -6.449 12.354 1.00 96.75 76 LEU A N 1
ATOM 603 C CA . LEU A 1 76 ? -10.090 -5.818 11.962 1.00 96.75 76 LEU A CA 1
ATOM 604 C C . LEU A 1 76 ? -9.816 -4.471 11.292 1.00 96.75 76 LEU A C 1
ATOM 606 O O . LEU A 1 76 ? -10.288 -4.251 10.180 1.00 96.75 76 LEU A O 1
ATOM 610 N N . VAL A 1 77 ? -8.947 -3.654 11.896 1.00 97.56 77 VAL A N 1
ATOM 611 C CA . VAL A 1 77 ? -8.514 -2.372 11.318 1.00 97.56 77 VAL A CA 1
ATOM 612 C C . VAL A 1 77 ? -7.893 -2.577 9.931 1.00 97.56 77 VAL A C 1
ATOM 614 O O . VAL A 1 77 ? -8.291 -1.916 8.978 1.00 97.56 77 VAL A O 1
ATOM 617 N N . ASP A 1 78 ? -6.969 -3.532 9.775 1.00 96.88 78 ASP A N 1
ATOM 618 C CA . ASP A 1 78 ? -6.351 -3.859 8.478 1.00 96.88 78 ASP A CA 1
ATOM 619 C C . ASP A 1 78 ? -7.399 -4.224 7.406 1.00 96.88 78 ASP A C 1
ATOM 621 O O . ASP A 1 78 ? -7.319 -3.770 6.261 1.00 96.88 78 ASP A O 1
ATOM 625 N N . ALA A 1 79 ? -8.420 -5.006 7.772 1.00 97.06 79 ALA A N 1
ATOM 626 C CA . ALA A 1 79 ? -9.493 -5.385 6.856 1.00 97.06 79 ALA A CA 1
ATOM 627 C C . ALA A 1 79 ? -10.374 -4.189 6.448 1.00 97.06 79 ALA A C 1
ATOM 629 O O . ALA A 1 79 ? -10.742 -4.073 5.274 1.00 97.06 79 ALA A O 1
ATOM 630 N N . GLU A 1 80 ? -10.697 -3.298 7.387 1.00 96.81 80 GLU A N 1
ATOM 631 C CA . GLU A 1 80 ? -11.479 -2.082 7.137 1.00 96.81 80 GLU A CA 1
ATOM 632 C C . GLU A 1 80 ? -10.723 -1.093 6.251 1.00 96.81 80 GLU A C 1
ATOM 634 O O . GLU A 1 80 ? -11.277 -0.607 5.263 1.00 96.81 80 GLU A O 1
ATOM 639 N N . VAL A 1 81 ? -9.437 -0.875 6.530 1.00 97.50 81 VAL A N 1
ATOM 640 C CA . VAL A 1 81 ? -8.549 -0.036 5.718 1.00 97.50 81 VAL A CA 1
ATOM 641 C C . VAL A 1 81 ? -8.476 -0.560 4.286 1.00 97.50 81 VAL A C 1
ATOM 643 O O . VAL A 1 81 ? -8.727 0.185 3.339 1.00 97.50 81 VAL A O 1
ATOM 646 N N . LYS A 1 82 ? -8.242 -1.866 4.096 1.00 95.69 82 LYS A N 1
ATOM 647 C CA . LYS A 1 82 ? -8.234 -2.497 2.763 1.00 95.69 82 LYS A CA 1
ATOM 648 C C . LYS A 1 82 ? -9.578 -2.408 2.051 1.00 95.69 82 LYS A C 1
ATOM 650 O O . LYS A 1 82 ? -9.628 -2.396 0.820 1.00 95.69 82 LYS A O 1
ATOM 655 N N . LYS A 1 83 ? -10.694 -2.418 2.782 1.00 95.62 83 LYS A N 1
ATOM 656 C CA . LYS A 1 83 ? -12.030 -2.237 2.200 1.00 95.62 83 LYS A CA 1
ATOM 657 C C . LYS A 1 83 ? -12.225 -0.792 1.725 1.00 95.62 83 LYS A C 1
ATOM 659 O O . LYS A 1 83 ? -12.639 -0.597 0.586 1.00 95.62 83 LYS A O 1
ATOM 664 N N . ALA A 1 84 ? -11.883 0.190 2.555 1.00 95.81 84 ALA A N 1
ATOM 665 C CA . ALA A 1 84 ? -12.018 1.617 2.252 1.00 95.81 84 ALA A CA 1
ATOM 666 C C . ALA A 1 84 ? -11.026 2.113 1.179 1.00 95.81 84 ALA A C 1
ATOM 668 O O . ALA A 1 84 ? -11.339 3.004 0.385 1.00 95.81 84 ALA A O 1
ATOM 669 N N . ALA A 1 85 ? -9.839 1.508 1.095 1.00 94.75 85 ALA A N 1
ATOM 670 C CA . ALA A 1 85 ? -8.886 1.786 0.024 1.00 94.75 85 ALA A CA 1
ATOM 671 C C . ALA A 1 85 ? -9.446 1.400 -1.356 1.00 94.75 85 ALA A C 1
ATOM 673 O O . ALA A 1 85 ? -9.319 2.182 -2.296 1.00 94.75 85 ALA A O 1
ATOM 674 N N . ARG A 1 86 ? -10.128 0.245 -1.449 1.00 90.12 86 ARG A N 1
ATOM 675 C CA . ARG A 1 86 ? -10.735 -0.289 -2.686 1.00 90.12 86 ARG A CA 1
ATOM 676 C C . ARG A 1 86 ? -12.053 0.374 -3.077 1.00 90.12 86 ARG A C 1
ATOM 678 O O . ARG A 1 86 ? -12.391 0.418 -4.256 1.00 90.12 86 ARG A O 1
ATOM 685 N N . HIS A 1 87 ? -12.801 0.860 -2.095 1.00 82.44 87 HIS A N 1
ATOM 686 C CA . HIS A 1 87 ? -14.077 1.529 -2.298 1.00 82.44 87 HIS A CA 1
ATOM 687 C C . HIS A 1 87 ? -14.015 2.890 -1.609 1.00 82.44 87 HIS A C 1
ATOM 689 O O . HIS A 1 87 ? -14.310 2.955 -0.412 1.00 82.44 87 HIS A O 1
ATOM 695 N N . PRO A 1 88 ? -13.632 3.979 -2.311 1.00 61.00 88 PRO A N 1
ATOM 696 C CA . PRO A 1 88 ? -13.979 5.298 -1.803 1.00 61.00 88 PRO A CA 1
ATOM 697 C C . PRO A 1 88 ? -15.496 5.274 -1.588 1.00 61.00 88 PRO A C 1
ATOM 699 O O . PRO A 1 88 ? -16.229 4.848 -2.484 1.00 61.00 88 PRO A O 1
ATOM 702 N N . GLY A 1 89 ? -15.961 5.598 -0.378 1.00 56.81 89 GLY A N 1
ATOM 703 C CA . GLY A 1 89 ? -17.396 5.679 -0.097 1.00 56.81 89 GLY A CA 1
ATOM 704 C C . GLY A 1 89 ? -18.100 6.553 -1.144 1.00 56.81 89 GLY A C 1
ATOM 705 O O . GLY A 1 89 ? -17.418 7.322 -1.830 1.00 56.81 89 GLY A O 1
ATOM 706 N N . PRO A 1 90 ? -19.429 6.425 -1.320 1.00 42.88 90 PRO A N 1
ATOM 707 C CA . PRO A 1 90 ? -20.146 7.319 -2.222 1.00 42.88 90 PRO A CA 1
ATOM 708 C C . PRO A 1 90 ? -19.748 8.756 -1.873 1.00 42.88 90 PRO A C 1
ATOM 710 O O . PRO A 1 90 ? -19.785 9.132 -0.704 1.00 42.88 90 PRO A O 1
ATOM 713 N N . ALA A 1 91 ? -19.258 9.496 -2.869 1.00 47.47 91 ALA A N 1
ATOM 714 C CA . ALA A 1 91 ? -19.059 10.926 -2.715 1.00 47.47 91 ALA A CA 1
ATOM 715 C C . ALA A 1 91 ? -20.431 11.514 -2.361 1.00 47.47 91 ALA A C 1
ATOM 717 O O . ALA A 1 91 ? -21.368 11.330 -3.143 1.00 47.47 91 ALA A O 1
ATOM 718 N N . ASP A 1 92 ? -20.548 12.098 -1.168 1.00 41.31 92 ASP A N 1
ATOM 719 C CA . ASP A 1 92 ? -21.700 12.928 -0.795 1.00 41.31 92 ASP A CA 1
ATOM 720 C C . ASP A 1 92 ? -21.830 14.127 -1.750 1.00 41.31 92 ASP A C 1
ATOM 722 O O . ASP A 1 92 ? -20.781 14.702 -2.138 1.00 41.31 92 ASP A O 1
#

Mean predicted aligned error: 5.26 Å

Solvent-accessible surface area (backbone atoms only — not comparable to full-atom values): 5080 Å² total; per-residue (Å²): 130,76,62,50,74,66,54,42,23,51,37,42,42,51,22,52,51,30,45,49,52,39,48,50,48,32,71,72,71,46,88,59,92,73,86,75,71,51,70,66,56,52,49,53,46,52,51,35,46,49,54,19,54,52,32,49,48,54,33,52,54,42,40,46,51,34,17,61,76,69,77,44,58,49,71,58,53,50,51,52,35,57,49,46,44,77,43,72,68,83,82,127

Organism: NCBI:txid66375

pLDDT: mean 89.9, std 13.59, range [41.31, 98.31]

Foldseek 3Di:
DQDDLVNLLVLVLQLVVLVVQLVVLCVVQDVDPPPRDDPVSVVSNVVSVVSNVVSVVVSLVSLVRVCVVVVHDSVVSVVVSNVCNVDVDPDD